Protein AF-A0A937Z731-F1 (afdb_monomer_lite)

Structure (mmCIF, N/CA/C/O backbone):
data_AF-A0A937Z731-F1
#
_entry.id   AF-A0A937Z731-F1
#
loop_
_atom_site.group_PDB
_atom_site.id
_atom_site.type_symbol
_atom_site.label_atom_id
_atom_site.label_alt_id
_atom_site.label_comp_id
_atom_site.label_asym_id
_atom_site.label_entity_id
_atom_site.label_seq_id
_atom_site.pdbx_PDB_ins_code
_atom_site.Cartn_x
_atom_site.Cartn_y
_atom_site.Cartn_z
_atom_site.occupancy
_atom_site.B_iso_or_equiv
_atom_site.auth_seq_id
_atom_site.auth_comp_id
_atom_site.auth_asym_id
_atom_site.auth_atom_id
_atom_site.pdbx_PDB_model_num
ATOM 1 N N . GLN A 1 1 ? 0.312 9.217 5.193 1.00 74.25 1 GLN A N 1
ATOM 2 C CA . GLN A 1 1 ? 0.716 10.631 5.055 1.00 74.25 1 GLN A CA 1
ATOM 3 C C . GLN A 1 1 ? -0.362 11.491 5.687 1.00 74.25 1 GLN A C 1
ATOM 5 O O . GLN A 1 1 ? -1.525 11.290 5.359 1.00 74.25 1 GLN A O 1
ATOM 10 N N . GLY A 1 2 ? 0.015 12.416 6.574 1.00 76.31 2 GLY A N 1
ATOM 11 C CA . GLY A 1 2 ? -0.938 13.302 7.251 1.00 76.31 2 GLY A CA 1
ATOM 12 C C . GLY A 1 2 ? -1.656 14.295 6.322 1.00 76.31 2 GLY A C 1
ATOM 13 O O . GLY A 1 2 ? -1.309 14.396 5.130 1.00 76.31 2 GLY A O 1
ATOM 14 N N . PRO A 1 3 ? -2.640 15.037 6.864 1.00 80.00 3 PRO A N 1
ATOM 15 C CA . PRO A 1 3 ? -3.347 16.059 6.110 1.00 80.00 3 PRO A CA 1
ATOM 16 C C . PRO A 1 3 ? -2.374 17.136 5.624 1.00 80.00 3 PRO A C 1
ATOM 18 O O . PRO A 1 3 ? -1.427 17.509 6.320 1.00 80.00 3 PRO A O 1
ATOM 21 N N . LEU A 1 4 ? -2.592 17.612 4.400 1.00 81.44 4 LEU A N 1
ATOM 22 C CA . LEU A 1 4 ? -1.860 18.747 3.848 1.00 81.44 4 LEU A CA 1
ATOM 23 C C . LEU A 1 4 ? -2.687 20.008 4.063 1.00 81.44 4 LEU A C 1
ATOM 25 O O . LEU A 1 4 ? -3.881 20.005 3.772 1.00 81.44 4 LEU A O 1
ATOM 29 N N . HIS A 1 5 ? -2.043 21.072 4.530 1.00 84.38 5 HIS A N 1
ATOM 30 C CA . HIS A 1 5 ? -2.652 22.389 4.673 1.00 84.38 5 HIS A CA 1
ATOM 31 C C . HIS A 1 5 ? -2.037 23.362 3.659 1.00 84.38 5 HIS A C 1
ATOM 33 O O . HIS A 1 5 ? -0.856 23.235 3.328 1.00 84.38 5 HIS A O 1
ATOM 39 N N . ASN A 1 6 ? -2.823 24.311 3.147 1.00 88.62 6 ASN A N 1
ATOM 40 C CA . ASN A 1 6 ? -2.285 25.459 2.413 1.00 88.62 6 ASN A CA 1
ATOM 41 C C . ASN A 1 6 ? -1.647 26.483 3.377 1.00 88.62 6 ASN A C 1
ATOM 43 O O . ASN A 1 6 ? -1.658 26.299 4.595 1.00 88.62 6 ASN A O 1
ATOM 47 N N . GLU A 1 7 ? -1.111 27.578 2.831 1.00 90.75 7 GLU A N 1
ATOM 48 C CA . GLU A 1 7 ? -0.489 28.666 3.608 1.00 90.75 7 GLU A CA 1
ATOM 49 C C . GLU A 1 7 ? -1.454 29.332 4.609 1.00 90.75 7 GLU A C 1
ATOM 51 O O . GLU A 1 7 ? -1.021 29.879 5.619 1.00 90.75 7 GLU A O 1
ATOM 56 N N . GLU A 1 8 ? -2.764 29.232 4.372 1.00 92.00 8 GLU A N 1
ATOM 57 C CA . GLU A 1 8 ? -3.834 29.768 5.225 1.00 92.00 8 GLU A CA 1
ATOM 58 C C . GLU A 1 8 ? -4.299 28.764 6.300 1.00 92.00 8 GLU A C 1
ATOM 60 O O . GLU A 1 8 ? -5.200 29.057 7.085 1.00 92.00 8 GLU A O 1
ATOM 65 N N . GLY A 1 9 ? -3.712 27.563 6.343 1.00 85.88 9 GLY A N 1
ATOM 66 C CA . GLY A 1 9 ? -4.068 26.507 7.293 1.00 85.88 9 GLY A CA 1
ATOM 67 C C . GLY A 1 9 ? -5.294 25.672 6.903 1.00 85.88 9 GLY A C 1
ATOM 68 O O . GLY A 1 9 ? -5.714 24.808 7.675 1.00 85.88 9 GLY A O 1
ATOM 69 N N . VAL A 1 10 ? -5.864 25.861 5.713 1.00 88.88 10 VAL A N 1
ATOM 70 C CA . VAL A 1 10 ? -6.994 25.071 5.198 1.00 88.88 10 VAL A CA 1
ATOM 71 C C . VAL A 1 10 ? -6.506 23.711 4.708 1.00 88.88 10 VAL A C 1
ATOM 73 O O . VAL A 1 10 ? -5.533 23.636 3.958 1.00 88.88 10 VAL A O 1
ATOM 76 N N . VAL A 1 11 ? -7.196 22.631 5.098 1.00 82.81 11 VAL A N 1
ATOM 77 C CA . VAL A 1 11 ? -6.891 21.270 4.625 1.00 82.81 11 VAL A CA 1
ATOM 78 C C . VAL A 1 11 ? -7.144 21.179 3.119 1.00 82.81 11 VAL A C 1
ATOM 80 O O . VAL A 1 11 ? -8.276 21.313 2.661 1.00 82.81 11 VAL A O 1
ATOM 83 N N . THR A 1 12 ? -6.092 20.912 2.350 1.00 82.12 12 THR A N 1
ATOM 84 C CA . THR A 1 12 ? -6.135 20.705 0.894 1.00 82.12 12 THR A CA 1
ATOM 85 C C . THR A 1 12 ? -6.077 19.234 0.501 1.00 82.12 12 THR A C 1
ATOM 87 O O . THR A 1 12 ? -6.433 18.878 -0.621 1.00 82.12 12 THR A O 1
ATOM 90 N N . ARG A 1 13 ? -5.660 18.359 1.422 1.00 81.88 13 ARG A N 1
ATOM 91 C CA . ARG A 1 13 ? -5.713 16.903 1.265 1.00 81.88 13 ARG A CA 1
ATOM 92 C C . ARG A 1 13 ? -5.910 16.250 2.625 1.00 81.88 13 ARG A C 1
ATOM 94 O O . ARG A 1 13 ? -5.171 16.569 3.553 1.00 81.88 13 ARG A O 1
ATOM 101 N N . GLN A 1 14 ? -6.854 15.318 2.714 1.00 80.62 14 GLN A N 1
ATOM 102 C CA . GLN A 1 14 ? -7.064 14.507 3.914 1.00 80.62 14 GLN A CA 1
ATOM 103 C C . GLN A 1 14 ? -5.912 13.516 4.150 1.00 80.62 14 GLN A C 1
ATOM 105 O O . GLN A 1 14 ? -5.033 13.329 3.299 1.00 80.62 14 GLN A O 1
ATOM 110 N N . GLU A 1 15 ? -5.897 12.910 5.336 1.00 84.12 15 GLU A N 1
ATOM 111 C CA . GLU A 1 15 ? -4.979 11.819 5.659 1.00 84.12 15 GLU A CA 1
ATOM 112 C C . GLU A 1 15 ? -5.240 10.609 4.752 1.00 84.12 15 GLU A C 1
ATOM 114 O O . GLU A 1 15 ? -6.379 10.286 4.414 1.00 84.12 15 GLU A O 1
ATOM 119 N N . ALA A 1 16 ? -4.160 9.969 4.307 1.00 87.56 16 ALA A N 1
ATOM 120 C CA . ALA A 1 16 ? -4.242 8.833 3.402 1.00 87.56 16 ALA A CA 1
ATOM 121 C C . ALA A 1 16 ? -3.128 7.821 3.665 1.00 87.56 16 ALA A C 1
ATOM 123 O O . ALA A 1 16 ? -1.989 8.189 3.993 1.00 87.56 16 ALA A O 1
ATOM 124 N N . VAL A 1 17 ? -3.429 6.545 3.423 1.00 89.81 17 VAL A N 1
ATOM 125 C CA . VAL A 1 17 ? -2.399 5.514 3.270 1.00 89.81 17 VAL A CA 1
ATOM 126 C C . VAL A 1 17 ? -2.034 5.413 1.800 1.00 89.81 17 VAL A C 1
ATOM 128 O O . VAL A 1 17 ? -2.909 5.315 0.942 1.00 89.81 17 VAL A O 1
ATOM 131 N N . GLN A 1 18 ? -0.738 5.472 1.508 1.00 90.38 18 GLN A N 1
ATOM 132 C CA . GLN A 1 18 ? -0.232 5.597 0.149 1.00 90.38 18 GLN A CA 1
ATOM 133 C C . GLN A 1 18 ? 0.728 4.463 -0.178 1.00 90.38 18 GLN A C 1
ATOM 135 O O . GLN A 1 18 ? 1.591 4.117 0.628 1.00 90.38 18 GLN A O 1
ATOM 140 N N . PHE A 1 19 ? 0.614 3.954 -1.398 1.00 92.25 19 PHE A N 1
ATOM 141 C CA . PHE A 1 19 ? 1.615 3.116 -2.029 1.00 92.25 19 PHE A CA 1
ATOM 142 C C . PHE A 1 19 ? 2.283 3.928 -3.138 1.00 92.25 19 PHE A C 1
ATOM 144 O O . PHE A 1 19 ? 1.655 4.235 -4.152 1.00 92.25 19 PHE A O 1
ATOM 151 N N . LEU A 1 20 ? 3.531 4.335 -2.907 1.00 88.19 20 LEU A N 1
ATOM 152 C CA . LEU A 1 20 ? 4.242 5.307 -3.736 1.00 88.19 20 LEU A CA 1
ATOM 153 C C . LEU A 1 20 ? 5.451 4.680 -4.425 1.00 88.19 20 LEU A C 1
ATOM 155 O O . LEU A 1 20 ? 6.191 3.902 -3.828 1.00 88.19 20 LEU A O 1
ATOM 159 N 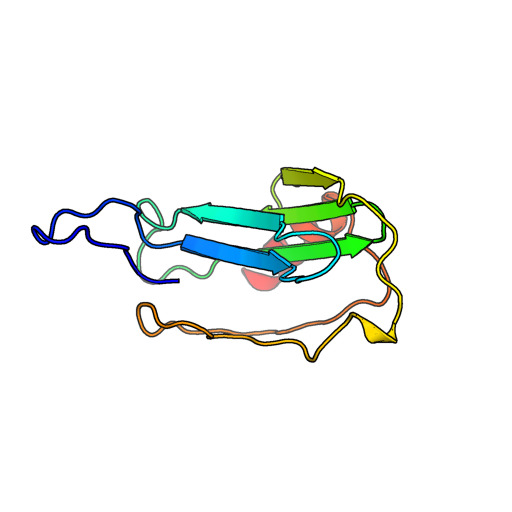N . MET A 1 21 ? 5.692 5.122 -5.654 1.00 83.81 21 MET A N 1
ATOM 160 C CA . MET A 1 21 ? 6.972 5.016 -6.336 1.00 83.81 21 MET A CA 1
ATOM 161 C C . MET A 1 21 ? 7.473 6.435 -6.598 1.00 83.81 21 MET A C 1
ATOM 163 O O . MET A 1 21 ? 6.826 7.205 -7.309 1.00 83.81 21 MET A O 1
ATOM 167 N N . LEU A 1 22 ? 8.624 6.776 -6.026 1.00 81.50 22 LEU A N 1
ATOM 168 C CA . LEU A 1 22 ? 9.280 8.062 -6.239 1.00 81.50 22 LEU A CA 1
ATOM 169 C C . LEU A 1 22 ? 10.483 7.851 -7.158 1.00 81.50 22 LEU A C 1
ATOM 171 O O . LEU A 1 22 ? 11.310 6.984 -6.886 1.00 81.50 22 LEU A O 1
ATOM 175 N N . SER A 1 23 ? 10.563 8.605 -8.252 1.00 76.69 23 SER A N 1
ATOM 176 C CA . SER A 1 23 ? 11.657 8.486 -9.218 1.00 76.69 23 SER A CA 1
ATOM 177 C C . SER A 1 23 ? 11.905 9.809 -9.922 1.00 76.69 23 SER A C 1
ATOM 179 O O . SER A 1 23 ? 10.998 10.383 -10.525 1.00 76.69 23 SER A O 1
ATOM 181 N N . GLU A 1 24 ? 13.158 10.254 -9.905 1.00 76.81 24 GLU A N 1
ATOM 182 C CA . GLU A 1 24 ? 13.608 11.422 -10.671 1.00 76.81 24 GLU A CA 1
ATOM 183 C C . GLU A 1 24 ? 13.650 11.142 -12.182 1.00 76.81 24 GLU A C 1
ATOM 185 O O . GLU A 1 24 ? 13.614 12.070 -12.984 1.00 76.81 24 GLU A O 1
ATOM 190 N N . VAL A 1 25 ? 13.697 9.863 -12.577 1.00 74.88 25 VAL A N 1
ATOM 191 C CA . VAL A 1 25 ? 13.833 9.439 -13.980 1.00 74.88 25 VAL A CA 1
ATOM 192 C C . VAL A 1 25 ? 12.472 9.154 -14.608 1.00 74.88 25 VAL A C 1
ATOM 194 O O . VAL A 1 25 ? 12.162 9.653 -15.686 1.00 74.88 25 VAL A O 1
ATOM 197 N N . THR A 1 26 ? 11.651 8.345 -13.935 1.00 72.00 26 THR A N 1
ATOM 198 C CA . THR A 1 26 ? 10.372 7.852 -14.476 1.00 72.00 26 THR A CA 1
ATOM 199 C C . THR A 1 26 ? 9.165 8.662 -13.995 1.00 72.00 26 THR A C 1
ATOM 201 O O . THR A 1 26 ? 8.042 8.444 -14.458 1.00 72.00 26 THR A O 1
ATOM 204 N N . GLY A 1 27 ? 9.393 9.625 -13.098 1.00 78.69 27 GLY A N 1
ATOM 205 C CA . GLY A 1 27 ? 8.358 10.413 -12.445 1.00 78.69 27 GLY A CA 1
ATOM 206 C C . GLY A 1 27 ? 7.673 9.665 -11.301 1.00 78.69 27 GLY A C 1
ATOM 207 O O . GLY A 1 27 ? 7.684 8.434 -11.209 1.00 78.69 27 GLY A O 1
ATOM 208 N N . ASN A 1 28 ? 7.046 10.430 -10.413 1.00 85.19 28 ASN A N 1
ATOM 209 C CA . ASN A 1 28 ? 6.361 9.874 -9.252 1.00 85.19 28 ASN A CA 1
ATOM 210 C C . ASN A 1 28 ? 5.023 9.248 -9.662 1.00 85.19 28 ASN A C 1
ATOM 212 O O . ASN A 1 28 ? 4.250 9.845 -10.410 1.00 85.19 28 ASN A O 1
ATOM 216 N N . ASN A 1 29 ? 4.737 8.062 -9.133 1.00 87.06 29 ASN A N 1
ATOM 217 C CA . ASN A 1 29 ? 3.451 7.387 -9.272 1.00 87.06 29 ASN A CA 1
ATOM 218 C C . ASN A 1 29 ? 2.960 6.952 -7.893 1.00 87.06 29 ASN A C 1
ATOM 220 O O . ASN A 1 29 ? 3.756 6.716 -6.982 1.00 87.06 29 ASN A O 1
ATOM 224 N N . GLY A 1 30 ? 1.648 6.837 -7.727 1.00 90.38 30 GLY A N 1
ATOM 225 C CA . GLY A 1 30 ? 1.109 6.407 -6.452 1.00 90.38 30 GLY A CA 1
ATOM 226 C C . GLY A 1 30 ? -0.365 6.065 -6.489 1.00 90.38 30 GLY A C 1
ATOM 227 O O . GLY A 1 30 ? -1.130 6.609 -7.281 1.00 90.38 30 GLY A O 1
ATOM 228 N N . LEU A 1 31 ? -0.737 5.164 -5.591 1.00 93.94 31 LEU A N 1
ATOM 229 C CA . LEU A 1 31 ? -2.113 4.825 -5.257 1.00 93.94 31 LEU A CA 1
ATOM 230 C C . LEU A 1 31 ? -2.349 5.186 -3.794 1.00 93.94 31 LEU A C 1
ATOM 232 O O . LEU A 1 31 ? -1.422 5.135 -2.981 1.00 93.94 31 LEU A O 1
ATOM 236 N N . ALA A 1 32 ? -3.575 5.563 -3.452 1.00 92.81 32 ALA A N 1
ATOM 237 C CA . ALA A 1 32 ? -3.896 5.983 -2.100 1.00 92.81 32 ALA A CA 1
ATOM 238 C C . ALA A 1 32 ? -5.331 5.627 -1.724 1.00 92.81 32 ALA A C 1
ATOM 240 O O . ALA A 1 32 ? -6.233 5.701 -2.554 1.00 92.81 32 ALA A O 1
ATOM 241 N N . PHE A 1 33 ? -5.529 5.320 -0.446 1.00 93.00 33 PHE A N 1
ATOM 242 C CA . PHE A 1 33 ? -6.845 5.300 0.179 1.00 93.00 33 PHE A CA 1
ATOM 243 C C . PHE A 1 33 ? -6.923 6.440 1.187 1.00 93.00 33 PHE A C 1
ATOM 245 O O . PHE A 1 33 ? -6.080 6.526 2.085 1.00 93.00 33 PHE A O 1
ATOM 252 N N . GLY A 1 34 ? -7.929 7.301 1.023 1.00 90.38 34 GLY A N 1
ATOM 253 C CA . GLY A 1 34 ? -8.323 8.256 2.053 1.00 90.38 34 GLY A CA 1
ATOM 254 C C . GLY A 1 34 ? -8.779 7.515 3.308 1.00 90.38 34 GLY A C 1
ATOM 255 O O . GLY A 1 34 ? -9.360 6.425 3.223 1.00 90.38 34 GLY A O 1
ATOM 256 N N . THR A 1 35 ? -8.450 8.068 4.471 1.00 89.31 35 THR A N 1
ATOM 257 C CA . THR A 1 35 ? -8.770 7.469 5.772 1.00 89.31 35 THR A CA 1
ATOM 258 C C . THR A 1 35 ? -9.881 8.205 6.514 1.00 89.31 35 THR A C 1
ATOM 260 O O . THR A 1 35 ? -10.192 7.832 7.640 1.00 89.31 35 THR A O 1
ATOM 263 N N . GLU A 1 36 ? -10.483 9.234 5.912 1.00 84.31 36 GLU A N 1
ATOM 264 C CA . GLU A 1 36 ? -11.498 10.091 6.534 1.00 84.31 36 GLU A CA 1
ATOM 265 C C . GLU A 1 36 ? -12.698 9.308 7.088 1.00 84.31 36 GLU A C 1
ATOM 267 O O . GLU A 1 36 ? -13.144 9.574 8.201 1.00 84.31 36 GLU A O 1
ATOM 272 N N . ASP A 1 37 ? -13.149 8.286 6.359 1.00 87.62 37 ASP A N 1
ATOM 273 C CA . ASP A 1 37 ? -14.319 7.479 6.719 1.00 87.62 37 ASP A CA 1
ATOM 274 C C . ASP A 1 37 ? -13.945 6.175 7.442 1.00 87.62 37 ASP A C 1
ATOM 276 O O . ASP A 1 37 ? -14.767 5.266 7.599 1.00 87.62 37 ASP A O 1
ATOM 280 N N . TRP A 1 38 ? -12.683 6.017 7.848 1.00 89.50 38 TRP A N 1
ATOM 281 C CA . TRP A 1 38 ? -12.244 4.787 8.493 1.00 89.50 38 TRP A CA 1
ATOM 282 C C . TRP A 1 38 ? -12.717 4.749 9.951 1.00 89.50 38 TRP A C 1
ATOM 284 O O . TRP A 1 38 ? -12.444 5.672 10.719 1.00 89.50 38 TRP A O 1
ATOM 294 N N . PRO A 1 39 ? -13.393 3.669 10.381 1.00 88.94 39 PRO A N 1
ATOM 295 C CA . PRO A 1 39 ? -13.845 3.562 11.758 1.00 88.94 39 PRO A CA 1
ATOM 296 C C . PRO A 1 39 ? -12.651 3.454 12.712 1.00 88.94 39 PRO A C 1
ATOM 298 O O . PRO A 1 39 ? -11.764 2.616 12.535 1.00 88.94 39 PRO A O 1
ATOM 301 N N . SER A 1 40 ? -12.659 4.278 13.760 1.00 87.56 40 SER A N 1
ATOM 302 C CA . SER A 1 40 ? -11.617 4.266 14.789 1.00 87.56 40 SER A CA 1
ATOM 303 C C . SER A 1 40 ? -11.541 2.916 15.515 1.00 87.56 40 SER A C 1
ATOM 305 O O . SER A 1 40 ? -12.557 2.257 15.754 1.00 87.56 40 SER A O 1
ATOM 307 N N . GLY A 1 41 ? -10.322 2.497 15.864 1.00 88.88 41 GLY A N 1
ATOM 308 C CA . GLY A 1 41 ? -10.062 1.249 16.591 1.00 88.88 41 GLY A CA 1
ATOM 309 C C . GLY A 1 41 ? -10.329 -0.030 15.790 1.00 88.88 41 GLY A C 1
ATOM 310 O O . GLY A 1 41 ? -10.432 -1.105 16.381 1.00 88.88 41 GLY A O 1
ATOM 311 N N . LYS A 1 42 ? -10.476 0.060 14.463 1.00 91.69 42 LYS A N 1
ATOM 312 C CA . LYS A 1 42 ? -10.642 -1.101 13.584 1.00 91.69 42 LYS A CA 1
ATOM 313 C C . LYS A 1 42 ? -9.390 -1.336 12.752 1.00 91.69 42 LYS A C 1
ATOM 315 O O . LYS A 1 42 ? -8.916 -0.437 12.062 1.00 91.69 42 LYS A O 1
ATOM 320 N N . TRP A 1 43 ? -8.902 -2.571 12.787 1.00 93.44 43 TRP A N 1
ATOM 321 C CA . TRP A 1 43 ? -7.853 -3.038 11.890 1.00 93.44 43 TRP A CA 1
ATOM 322 C C . TRP A 1 43 ? -8.352 -3.092 10.447 1.00 93.44 43 TRP A C 1
ATOM 324 O O . TRP A 1 43 ? -9.501 -3.465 10.190 1.00 93.44 43 TRP A O 1
ATOM 334 N N . ARG A 1 44 ? -7.474 -2.709 9.519 1.00 94.75 44 ARG A N 1
ATOM 335 C CA . ARG A 1 44 ? -7.701 -2.713 8.071 1.00 94.75 44 ARG A CA 1
ATOM 336 C C . ARG A 1 44 ? -6.593 -3.518 7.409 1.00 94.75 44 ARG A C 1
ATOM 338 O O . ARG A 1 44 ? -5.437 -3.377 7.805 1.00 94.75 44 ARG A O 1
ATOM 345 N N . LEU A 1 45 ? -6.931 -4.316 6.399 1.00 96.19 45 LEU A N 1
ATOM 346 C CA . LEU A 1 45 ? -5.924 -4.999 5.588 1.00 96.19 45 LEU A CA 1
ATOM 347 C C . LEU A 1 45 ? -5.574 -4.133 4.380 1.00 96.19 45 LEU A C 1
ATOM 349 O O . LEU A 1 45 ? -6.459 -3.679 3.657 1.00 96.19 45 LEU A O 1
ATOM 353 N N . LEU A 1 46 ? -4.282 -3.962 4.123 1.00 96.38 46 LEU A N 1
ATOM 354 C CA . LEU A 1 46 ? -3.775 -3.310 2.923 1.00 96.38 46 LEU A CA 1
ATOM 355 C C . LEU A 1 46 ? -2.911 -4.293 2.142 1.00 96.38 46 LEU A C 1
ATOM 357 O O . LEU A 1 46 ? -2.003 -4.901 2.704 1.00 96.38 46 LEU A O 1
ATOM 361 N N . VAL A 1 47 ? -3.172 -4.421 0.842 1.00 97.31 47 VAL A N 1
ATOM 362 C CA . VAL A 1 47 ? -2.377 -5.268 -0.055 1.00 97.31 47 VAL A CA 1
ATOM 363 C C . VAL A 1 47 ? -1.867 -4.424 -1.208 1.00 97.31 47 VAL A C 1
ATOM 365 O O . VAL A 1 47 ? -2.650 -3.953 -2.030 1.00 97.31 47 VAL A O 1
ATOM 368 N N . ALA A 1 48 ? -0.550 -4.241 -1.271 1.00 96.00 48 ALA A N 1
ATOM 369 C CA . ALA A 1 48 ? 0.129 -3.539 -2.351 1.00 96.00 48 ALA A CA 1
ATOM 370 C C . ALA A 1 48 ? 0.884 -4.541 -3.229 1.00 96.00 48 ALA A C 1
ATOM 372 O O . ALA A 1 48 ? 1.753 -5.266 -2.746 1.00 96.00 48 ALA A O 1
ATOM 373 N N . ASN A 1 49 ? 0.572 -4.557 -4.522 1.00 96.06 49 ASN A N 1
ATOM 374 C CA . ASN A 1 49 ? 1.301 -5.337 -5.507 1.00 96.06 49 ASN A CA 1
ATOM 375 C C . ASN A 1 49 ? 2.180 -4.427 -6.357 1.00 96.06 49 ASN A C 1
ATOM 377 O O . ASN A 1 49 ? 1.729 -3.417 -6.903 1.00 96.06 49 ASN A O 1
ATOM 381 N N . TRP A 1 50 ? 3.414 -4.872 -6.554 1.00 90.00 50 TRP A N 1
ATOM 382 C CA . TRP A 1 50 ? 4.319 -4.349 -7.562 1.00 90.00 50 TRP A CA 1
ATOM 383 C C . TRP A 1 50 ? 4.680 -5.473 -8.532 1.00 90.00 50 TRP A C 1
ATOM 385 O O . TRP A 1 50 ? 5.279 -6.474 -8.139 1.00 90.00 50 TRP A O 1
ATOM 395 N N . SER A 1 51 ? 4.330 -5.319 -9.805 1.00 89.12 51 SER A N 1
ATOM 396 C CA . SER A 1 51 ? 4.836 -6.171 -10.879 1.00 89.12 51 SER A CA 1
ATOM 397 C C . SER A 1 51 ? 4.811 -5.378 -12.162 1.00 89.12 51 SER A C 1
ATOM 399 O O . SER A 1 51 ? 3.744 -5.029 -12.656 1.00 89.12 51 SER A O 1
ATOM 401 N N . TRP A 1 52 ? 5.999 -5.058 -12.669 1.00 86.38 52 TRP A N 1
ATOM 402 C CA . TRP A 1 52 ? 6.137 -4.186 -13.824 1.00 86.38 52 TRP A CA 1
ATOM 403 C C . TRP A 1 52 ? 5.277 -4.668 -15.012 1.00 86.38 52 TRP A C 1
ATOM 405 O O . TRP A 1 52 ? 5.299 -5.862 -15.320 1.00 86.38 52 TRP A O 1
ATOM 415 N N . PRO A 1 53 ? 4.548 -3.765 -15.696 1.00 89.75 53 PRO A N 1
ATOM 416 C CA . PRO A 1 53 ? 4.525 -2.307 -15.520 1.00 89.75 53 PRO A CA 1
ATOM 417 C C . PRO A 1 53 ? 3.509 -1.801 -14.487 1.00 89.75 53 PRO A C 1
ATOM 419 O O . PRO A 1 53 ? 3.260 -0.604 -14.419 1.00 89.75 53 PRO A O 1
ATOM 422 N N . SER A 1 54 ? 2.882 -2.664 -13.699 1.00 92.06 54 SER A N 1
ATOM 423 C CA . SER A 1 54 ? 1.729 -2.315 -12.874 1.00 92.06 54 SER A CA 1
ATOM 424 C C . SER A 1 54 ? 2.056 -2.142 -11.391 1.00 92.06 54 SER A C 1
ATOM 426 O O . SER A 1 54 ? 2.768 -2.933 -10.767 1.00 92.06 54 SER A O 1
ATOM 428 N N . MET A 1 55 ? 1.442 -1.111 -10.814 1.00 93.81 55 MET A N 1
ATOM 429 C CA . MET A 1 55 ? 1.220 -0.987 -9.377 1.00 93.81 55 MET A CA 1
ATOM 430 C C . MET A 1 55 ? -0.253 -1.222 -9.111 1.00 93.81 55 MET A C 1
ATOM 432 O O . MET A 1 55 ? -1.091 -0.667 -9.827 1.00 93.81 55 MET A O 1
ATOM 436 N N . SER A 1 56 ? -0.574 -1.981 -8.069 1.00 96.94 56 SER A N 1
ATOM 437 C CA . SER A 1 56 ? -1.954 -2.101 -7.624 1.00 96.94 56 SER A CA 1
ATOM 438 C C . SER A 1 56 ? -2.088 -2.102 -6.107 1.00 96.94 56 SER A C 1
ATOM 440 O O . SER A 1 56 ? -1.176 -2.511 -5.390 1.00 96.94 56 SER A O 1
ATOM 442 N N . PHE A 1 57 ? -3.219 -1.606 -5.612 1.00 97.75 57 PHE A N 1
ATOM 443 C CA . PHE A 1 57 ? -3.470 -1.432 -4.186 1.00 97.75 57 PHE A CA 1
ATOM 444 C C . PHE A 1 57 ? -4.910 -1.816 -3.836 1.00 97.75 57 PHE A C 1
ATOM 446 O O . PHE A 1 57 ? -5.853 -1.384 -4.501 1.00 97.75 57 PHE A O 1
ATOM 453 N N . SER A 1 58 ? -5.071 -2.656 -2.817 1.00 97.94 58 SER A N 1
ATOM 454 C CA . SER A 1 58 ? -6.358 -3.142 -2.318 1.00 97.94 58 SER A CA 1
ATOM 455 C C . SER A 1 58 ? -6.502 -2.837 -0.828 1.00 97.94 58 SER A C 1
ATOM 457 O O . SER A 1 58 ? -5.525 -2.860 -0.074 1.00 97.94 58 SER A O 1
ATOM 459 N N . LEU A 1 59 ? -7.742 -2.561 -0.429 1.00 97.38 59 LEU A N 1
ATOM 460 C CA . LEU A 1 59 ? -8.179 -2.335 0.942 1.00 97.38 59 LEU A CA 1
ATOM 461 C C . LEU A 1 59 ? -9.181 -3.428 1.314 1.00 97.38 59 LEU A C 1
ATOM 463 O O . LEU A 1 59 ? -10.143 -3.658 0.581 1.00 97.38 59 LEU A O 1
ATOM 467 N N . ASP A 1 60 ? -8.966 -4.080 2.456 1.00 96.75 60 ASP A N 1
ATOM 468 C CA . ASP A 1 60 ? -9.874 -5.070 3.044 1.00 96.75 60 ASP A CA 1
ATOM 469 C C . ASP A 1 60 ? -10.256 -6.221 2.093 1.00 96.75 60 ASP A C 1
ATOM 471 O O . ASP A 1 60 ? -11.388 -6.709 2.097 1.00 96.75 60 ASP A O 1
ATOM 475 N N . GLY A 1 61 ? -9.320 -6.641 1.235 1.00 96.38 61 GLY A N 1
ATOM 476 C CA . GLY A 1 61 ? -9.552 -7.705 0.253 1.00 96.38 61 GLY A CA 1
ATOM 477 C C . GLY A 1 61 ? -10.536 -7.335 -0.865 1.00 96.38 61 GLY A C 1
ATOM 478 O O . GLY A 1 61 ? -11.082 -8.223 -1.523 1.00 96.38 61 GLY A O 1
ATOM 479 N N . GLY A 1 62 ? -10.798 -6.039 -1.060 1.00 97.31 62 GLY A N 1
ATOM 480 C CA . GLY A 1 62 ? -11.562 -5.517 -2.188 1.00 97.31 62 GLY A CA 1
ATOM 481 C C . GLY A 1 62 ? -10.783 -5.544 -3.506 1.00 97.31 62 GLY A C 1
ATOM 482 O O . GLY A 1 6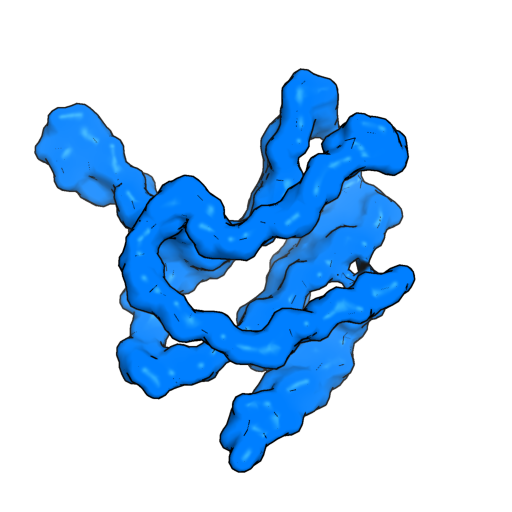2 ? -9.616 -5.945 -3.561 1.00 97.31 62 GLY A O 1
ATOM 483 N N . GLU A 1 63 ? -11.430 -5.085 -4.577 1.00 97.75 63 GLU A N 1
ATOM 484 C CA . GLU A 1 63 ? -10.805 -4.982 -5.898 1.00 97.75 63 GLU A CA 1
ATOM 485 C C . GLU A 1 63 ? -9.554 -4.095 -5.879 1.00 97.75 63 GLU A C 1
ATOM 487 O O . GLU A 1 63 ? -9.462 -3.104 -5.147 1.00 97.75 63 GLU A O 1
ATOM 492 N N . PHE A 1 64 ? -8.585 -4.447 -6.719 1.00 97.75 64 PHE A N 1
ATOM 493 C CA . PHE A 1 64 ? -7.341 -3.703 -6.841 1.00 97.75 64 PHE A CA 1
ATOM 494 C C . PHE A 1 64 ? -7.526 -2.442 -7.689 1.00 97.75 64 PHE A C 1
ATOM 496 O O . PHE A 1 64 ? -7.782 -2.516 -8.893 1.00 97.75 64 PHE A O 1
ATOM 503 N N . GLN A 1 65 ? -7.274 -1.277 -7.095 1.00 97.12 65 GLN A N 1
ATOM 504 C CA . GLN A 1 65 ? -7.004 -0.071 -7.875 1.00 97.12 65 GLN A CA 1
ATOM 505 C C . GLN A 1 65 ? -5.630 -0.216 -8.515 1.00 97.12 65 GLN A C 1
ATOM 507 O O . GLN A 1 65 ? -4.690 -0.619 -7.834 1.00 97.12 65 GLN A O 1
ATOM 512 N N . SER A 1 66 ? -5.507 0.082 -9.807 1.00 95.81 66 SER A N 1
ATOM 513 C CA . SER A 1 66 ? -4.274 -0.175 -10.553 1.00 95.81 66 SER A CA 1
ATOM 514 C C . SER A 1 66 ? -3.884 1.004 -11.429 1.00 95.81 66 SER A C 1
ATOM 516 O O . SER A 1 66 ? -4.738 1.680 -12.000 1.00 95.81 66 SER A O 1
ATOM 518 N N . LEU A 1 67 ? -2.580 1.208 -11.582 1.00 93.44 67 LEU A N 1
ATOM 519 C CA . LEU A 1 67 ? -2.004 2.109 -12.574 1.00 93.44 67 LEU A CA 1
ATOM 520 C C . LEU A 1 67 ? -0.837 1.427 -13.288 1.00 93.44 67 LEU A C 1
ATOM 522 O O . LEU A 1 67 ? -0.228 0.491 -12.764 1.00 93.44 67 LEU A O 1
ATOM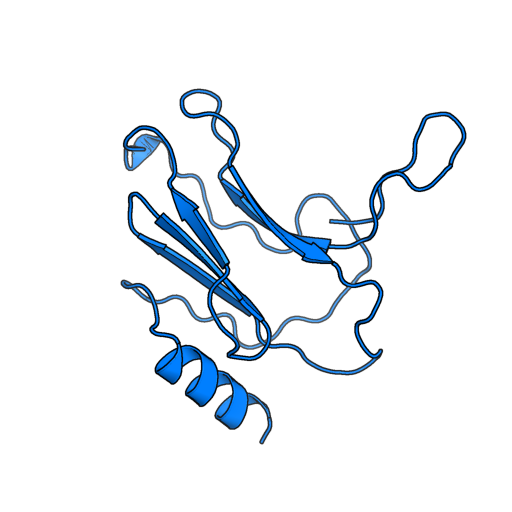 526 N N . SER A 1 68 ? -0.527 1.905 -14.492 1.00 90.56 68 SER A N 1
ATOM 527 C CA . SER A 1 68 ? 0.686 1.511 -15.209 1.00 90.56 68 SER A CA 1
ATOM 528 C C . SER A 1 68 ? 1.770 2.561 -15.013 1.00 90.56 68 SER A C 1
ATOM 530 O O . SER A 1 68 ? 1.566 3.743 -15.287 1.00 90.56 68 SER A O 1
ATOM 532 N N . VAL A 1 69 ? 2.931 2.109 -14.569 1.00 84.69 69 VAL A N 1
ATOM 533 C CA . VAL A 1 69 ? 4.147 2.896 -14.441 1.00 84.69 69 VAL A CA 1
ATOM 534 C C . VAL A 1 69 ? 4.808 3.003 -15.808 1.00 84.69 69 VAL A C 1
ATOM 536 O O . VAL A 1 69 ? 5.009 2.013 -16.515 1.00 84.69 69 VAL A O 1
ATOM 539 N N . LYS A 1 70 ? 5.144 4.234 -16.193 1.00 76.62 70 LYS A N 1
ATOM 540 C CA . LYS A 1 70 ? 5.871 4.503 -17.434 1.00 76.62 70 LYS A CA 1
ATOM 541 C C . LYS A 1 70 ? 7.346 4.155 -17.255 1.00 76.62 70 LYS A C 1
ATOM 543 O O . LYS A 1 70 ? 7.924 4.466 -16.220 1.00 76.62 70 LYS A O 1
ATOM 548 N N . GLN A 1 71 ? 7.942 3.613 -18.320 1.00 73.94 71 GLN A N 1
ATOM 549 C CA . GLN A 1 71 ? 9.349 3.195 -18.395 1.00 73.94 71 GLN A CA 1
ATOM 550 C C . GLN A 1 71 ? 9.689 2.040 -17.432 1.00 73.94 71 GLN A C 1
ATOM 552 O O . GLN A 1 71 ? 9.004 1.806 -16.441 1.00 73.94 71 GLN A O 1
ATOM 557 N N . SER A 1 72 ? 10.702 1.241 -17.772 1.00 74.88 72 SER A N 1
ATOM 558 C CA . SER A 1 72 ? 11.109 0.091 -16.955 1.00 74.88 72 SER A CA 1
ATOM 559 C C . SER A 1 72 ? 12.143 0.530 -15.925 1.00 74.88 72 SER A C 1
ATOM 561 O O . SER A 1 72 ? 13.294 0.732 -16.314 1.00 74.88 72 SER A O 1
ATOM 563 N N . PRO A 1 73 ? 11.783 0.690 -14.637 1.00 73.62 73 PRO A N 1
ATOM 564 C CA . PRO A 1 73 ? 12.786 0.879 -13.603 1.00 73.62 73 PRO A CA 1
ATOM 565 C C . PRO A 1 73 ? 13.699 -0.351 -13.570 1.00 73.62 73 PRO A C 1
ATOM 567 O O . PRO A 1 73 ? 13.241 -1.493 -13.635 1.00 73.62 73 PRO A O 1
ATOM 570 N N . THR A 1 74 ? 15.001 -0.107 -13.510 1.00 74.81 74 THR A N 1
ATOM 571 C CA . THR A 1 74 ? 16.013 -1.142 -13.277 1.00 74.81 74 THR A CA 1
ATOM 572 C C . THR A 1 74 ? 16.171 -1.373 -11.778 1.00 74.81 74 THR A C 1
ATOM 574 O O . THR A 1 74 ? 15.778 -0.522 -10.984 1.00 74.81 74 THR A O 1
ATOM 577 N N . GLU A 1 75 ? 16.780 -2.489 -11.370 1.00 73.81 75 GLU A N 1
ATOM 578 C CA . GLU A 1 75 ? 17.062 -2.772 -9.951 1.00 73.81 75 GLU A CA 1
ATOM 579 C C . GLU A 1 75 ? 17.789 -1.615 -9.250 1.00 73.81 75 G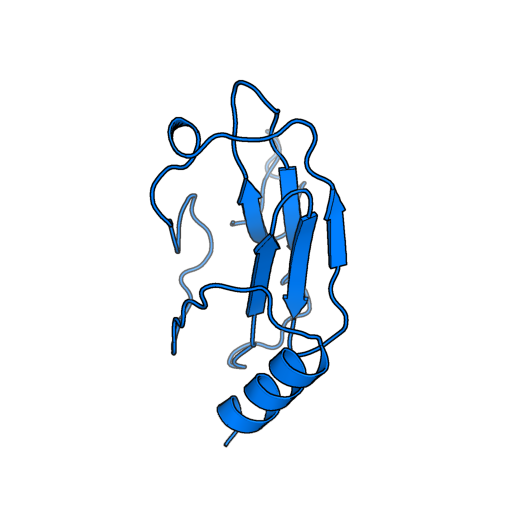LU A C 1
ATOM 581 O O . GLU A 1 75 ? 17.457 -1.275 -8.119 1.00 73.81 75 GLU A O 1
ATOM 586 N N . ALA A 1 76 ? 18.698 -0.932 -9.954 1.00 73.56 76 ALA A N 1
ATOM 587 C CA . ALA A 1 76 ? 19.424 0.229 -9.439 1.00 73.56 76 ALA A CA 1
ATOM 588 C C . ALA A 1 76 ? 18.530 1.450 -9.139 1.00 73.56 76 ALA A C 1
ATOM 590 O O . ALA A 1 76 ? 18.960 2.366 -8.443 1.00 73.56 76 ALA A O 1
ATOM 591 N N . ASN A 1 77 ? 17.303 1.491 -9.667 1.00 72.94 77 ASN A N 1
ATOM 592 C CA . ASN A 1 77 ? 16.334 2.551 -9.387 1.00 72.94 77 ASN A CA 1
ATOM 593 C C . ASN A 1 77 ? 15.489 2.272 -8.138 1.00 72.94 77 ASN A C 1
ATOM 595 O O . ASN A 1 77 ? 14.770 3.165 -7.692 1.00 72.94 77 ASN A O 1
ATOM 599 N N . PHE A 1 78 ? 15.542 1.058 -7.586 1.00 69.81 78 PHE A N 1
ATOM 600 C CA . PHE A 1 78 ? 14.784 0.709 -6.393 1.00 69.81 78 PHE A CA 1
ATOM 601 C C . PHE A 1 78 ? 15.608 0.976 -5.131 1.00 69.81 78 PHE A C 1
ATOM 603 O O . PHE A 1 78 ? 16.744 0.528 -4.993 1.00 69.81 78 PHE A O 1
ATOM 610 N N . GLY A 1 79 ? 15.009 1.717 -4.199 1.00 75.19 79 GLY A N 1
ATOM 611 C CA . GLY A 1 79 ? 15.525 1.883 -2.842 1.00 75.19 79 GLY A CA 1
ATOM 612 C C . GLY A 1 79 ? 15.025 0.795 -1.887 1.00 75.19 79 GLY A C 1
ATOM 613 O O . GLY A 1 79 ? 14.427 -0.201 -2.292 1.00 75.19 79 GLY A O 1
ATOM 614 N N . GLY A 1 80 ? 15.240 1.011 -0.588 1.00 78.19 80 GLY A N 1
ATOM 615 C CA . GLY A 1 80 ? 14.657 0.166 0.456 1.00 78.19 80 GLY A CA 1
ATOM 616 C C . GLY A 1 80 ? 13.147 0.379 0.620 1.00 78.19 80 GLY A C 1
ATOM 617 O O . GLY A 1 80 ? 12.623 1.457 0.335 1.00 78.19 80 GLY A O 1
ATOM 618 N N . LEU A 1 81 ? 12.450 -0.642 1.129 1.00 79.56 81 LEU A N 1
ATOM 619 C CA . LEU A 1 81 ? 11.061 -0.511 1.576 1.00 79.56 81 LEU A CA 1
ATOM 620 C C . LEU A 1 81 ? 11.009 0.399 2.810 1.00 79.56 81 LEU A C 1
ATOM 622 O O . LEU A 1 81 ? 11.641 0.108 3.825 1.00 79.56 81 LEU A O 1
ATOM 626 N N . ALA A 1 82 ? 10.230 1.475 2.731 1.00 83.56 82 ALA A N 1
ATOM 627 C CA . ALA A 1 82 ? 9.984 2.378 3.849 1.00 83.56 82 ALA A CA 1
ATOM 628 C C . ALA A 1 82 ? 8.527 2.276 4.310 1.00 83.56 82 ALA A C 1
ATOM 630 O O . ALA A 1 82 ? 7.605 2.301 3.496 1.00 83.56 82 ALA A O 1
ATOM 631 N N . ILE A 1 83 ? 8.325 2.204 5.626 1.00 82.62 83 ILE A N 1
ATOM 632 C CA . ILE A 1 83 ? 7.010 2.122 6.268 1.00 82.62 83 ILE A CA 1
ATOM 633 C C . ILE A 1 83 ? 6.945 3.188 7.363 1.00 82.62 83 ILE A C 1
ATOM 635 O O . ILE A 1 83 ? 7.912 3.374 8.096 1.00 82.62 83 ILE A O 1
ATOM 639 N N . GLY A 1 84 ? 5.823 3.911 7.458 1.00 80.75 84 GLY A N 1
ATOM 640 C CA . GLY A 1 84 ? 5.664 4.991 8.441 1.00 80.75 84 GLY A CA 1
ATOM 641 C C . GLY A 1 84 ? 6.501 6.241 8.132 1.00 80.75 84 GLY A C 1
ATOM 642 O O . GLY A 1 84 ? 7.004 6.893 9.042 1.00 80.75 84 GLY A O 1
ATOM 643 N N . SER A 1 85 ? 6.675 6.568 6.849 1.00 72.75 85 SER A N 1
ATOM 644 C CA . SER A 1 85 ? 7.459 7.724 6.394 1.00 72.75 85 SER A CA 1
ATOM 645 C C . SER A 1 85 ? 6.590 8.968 6.148 1.00 72.75 85 SER A C 1
ATOM 647 O O . SER A 1 85 ? 5.388 8.865 5.908 1.00 72.75 85 SER A O 1
ATOM 649 N N . ALA A 1 86 ? 7.217 10.149 6.168 1.00 69.12 86 ALA A N 1
ATOM 650 C CA . ALA A 1 86 ? 6.616 11.444 5.820 1.00 69.12 86 ALA A CA 1
ATOM 651 C C . ALA A 1 86 ? 5.441 11.910 6.714 1.00 69.12 86 ALA A C 1
ATOM 653 O O . ALA A 1 86 ? 4.571 12.665 6.270 1.00 69.12 86 ALA A O 1
ATOM 654 N N . GLY A 1 87 ? 5.440 11.499 7.987 1.00 71.44 87 GLY A N 1
ATOM 655 C CA . GLY A 1 87 ? 4.488 11.959 9.003 1.00 71.44 87 GLY A CA 1
ATOM 656 C C . GLY A 1 87 ? 3.078 11.367 8.873 1.00 71.44 87 GLY A C 1
ATOM 657 O O . GLY A 1 87 ? 2.834 10.424 8.120 1.00 71.44 87 GLY A O 1
ATOM 658 N N . GLY A 1 88 ? 2.133 11.939 9.617 1.00 74.94 88 GLY A N 1
ATOM 659 C CA . GLY A 1 88 ? 0.781 11.399 9.811 1.00 74.94 88 GLY A CA 1
ATOM 660 C C . GLY A 1 88 ? 0.503 11.101 11.279 1.00 74.94 88 GLY A C 1
ATOM 661 O O . GLY A 1 88 ? 1.391 11.245 12.128 1.00 74.94 88 GLY A O 1
ATOM 662 N N . GLN A 1 89 ? -0.733 10.720 11.589 1.00 77.56 89 GLN A N 1
ATOM 663 C CA . GLN A 1 89 ? -1.061 10.284 12.938 1.00 77.56 89 GLN A CA 1
ATOM 664 C C . GLN A 1 89 ? -0.326 8.980 13.267 1.00 77.56 89 GLN A C 1
ATOM 666 O O . GLN A 1 89 ? -0.082 8.132 12.406 1.00 77.56 89 GLN A O 1
ATOM 671 N N . LYS A 1 90 ? 0.055 8.821 14.539 1.00 82.81 90 LYS A N 1
ATOM 672 C CA . LYS A 1 90 ? 0.630 7.560 15.015 1.00 82.81 90 LYS A CA 1
ATOM 673 C C . LYS A 1 90 ? -0.417 6.463 14.853 1.00 82.81 90 LYS A C 1
ATOM 675 O O . LYS A 1 90 ? -1.536 6.614 15.332 1.00 82.81 90 LYS A O 1
ATOM 680 N N . THR A 1 91 ? -0.027 5.365 14.221 1.00 84.12 91 THR A N 1
ATOM 681 C CA . THR A 1 91 ? -0.904 4.223 13.965 1.00 84.12 91 THR A CA 1
ATOM 682 C C . THR A 1 91 ? -0.235 2.923 14.393 1.00 84.12 91 THR A C 1
ATOM 684 O O . THR A 1 91 ? 0.982 2.879 14.591 1.00 84.12 91 THR A O 1
ATOM 687 N N . LEU A 1 92 ? -1.039 1.877 14.559 1.00 90.56 92 LEU A N 1
ATOM 688 C CA . LEU A 1 92 ? -0.560 0.526 14.812 1.00 90.56 92 LEU A CA 1
ATOM 689 C C . LEU A 1 92 ? -0.442 -0.226 13.486 1.00 90.56 92 LEU A C 1
ATOM 691 O O . LEU A 1 92 ? -1.215 -0.002 12.555 1.00 90.56 92 LEU A O 1
ATOM 695 N N . MET A 1 93 ? 0.540 -1.115 13.410 1.00 91.50 93 MET A N 1
ATOM 696 C CA . MET A 1 93 ? 0.764 -1.997 12.272 1.00 91.50 93 MET A CA 1
ATOM 697 C C . MET A 1 93 ? 1.069 -3.391 12.790 1.00 91.50 93 MET A C 1
ATOM 699 O O . MET A 1 93 ? 1.757 -3.520 13.801 1.00 91.50 93 MET A O 1
ATOM 703 N N . ASP A 1 94 ? 0.577 -4.399 12.082 1.00 93.38 94 ASP A N 1
ATOM 704 C CA . ASP A 1 94 ? 0.822 -5.799 12.403 1.00 93.38 94 ASP A CA 1
ATOM 705 C C . ASP A 1 94 ? 0.920 -6.638 11.118 1.00 93.38 94 ASP A C 1
ATOM 707 O O . ASP A 1 94 ? 0.438 -6.216 10.063 1.00 93.38 94 ASP A O 1
ATOM 711 N N . GLU A 1 95 ? 1.578 -7.793 11.217 1.00 93.50 95 GLU A N 1
ATOM 712 C CA . GLU A 1 95 ? 1.695 -8.830 10.179 1.00 93.50 95 GLU A CA 1
ATOM 713 C C . GLU A 1 95 ? 2.204 -8.348 8.804 1.00 93.50 95 GLU A C 1
ATOM 715 O O . GLU A 1 95 ? 1.640 -8.637 7.741 1.00 93.50 95 GLU A O 1
ATOM 720 N N . LEU A 1 96 ? 3.336 -7.633 8.796 1.00 93.62 96 LEU A N 1
ATOM 721 C CA . LEU A 1 96 ? 4.008 -7.262 7.550 1.00 93.62 96 LEU A CA 1
ATOM 722 C C . LEU A 1 96 ? 4.582 -8.499 6.842 1.00 93.62 96 LEU A C 1
ATOM 724 O O . LEU A 1 96 ? 5.627 -9.027 7.224 1.00 93.62 96 LEU A O 1
ATOM 728 N N . THR A 1 97 ? 3.947 -8.889 5.738 1.00 94.56 97 THR A N 1
ATOM 729 C CA . THR A 1 97 ? 4.375 -10.018 4.904 1.00 94.56 97 THR A CA 1
ATOM 730 C C . THR A 1 97 ? 4.749 -9.558 3.496 1.00 94.56 97 THR A C 1
ATOM 732 O O . THR A 1 97 ? 4.036 -8.768 2.881 1.00 94.56 97 THR A O 1
ATOM 735 N N . ILE A 1 98 ? 5.857 -10.079 2.958 1.00 93.88 98 ILE A N 1
ATOM 736 C CA . ILE A 1 98 ? 6.351 -9.757 1.611 1.00 93.88 98 ILE A CA 1
ATOM 737 C C . ILE A 1 98 ? 6.328 -11.015 0.739 1.00 93.88 98 ILE A C 1
ATOM 739 O O . ILE A 1 98 ? 6.886 -12.051 1.103 1.00 93.88 98 ILE A O 1
ATOM 743 N N . TYR A 1 99 ? 5.726 -10.905 -0.446 1.00 95.25 99 TYR A N 1
ATOM 744 C CA . TYR A 1 99 ? 5.642 -11.979 -1.435 1.00 95.25 99 TYR A CA 1
ATOM 745 C C . TYR A 1 99 ? 6.519 -11.677 -2.654 1.00 95.25 99 TYR A C 1
ATOM 747 O O . TYR A 1 99 ? 6.687 -10.528 -3.051 1.00 95.25 99 TYR A O 1
ATOM 755 N N . ARG A 1 100 ? 7.044 -12.726 -3.303 1.00 94.12 100 ARG A N 1
ATOM 756 C CA . ARG A 1 100 ? 7.842 -12.618 -4.547 1.00 94.12 100 ARG A CA 1
ATOM 757 C C . ARG A 1 100 ? 6.991 -12.519 -5.822 1.00 94.12 100 ARG A C 1
ATOM 759 O O .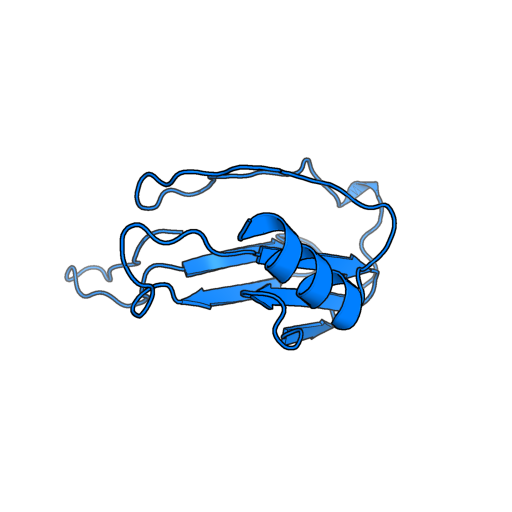 ARG A 1 100 ? 7.504 -12.706 -6.921 1.00 94.12 100 ARG A O 1
ATOM 766 N N . ARG A 1 101 ? 5.685 -12.301 -5.677 1.00 95.38 101 ARG A N 1
ATOM 767 C CA . ARG A 1 101 ? 4.718 -12.159 -6.770 1.00 95.38 101 ARG A CA 1
ATOM 768 C C . ARG A 1 101 ? 3.541 -11.293 -6.319 1.00 95.38 101 ARG A C 1
ATOM 770 O O . ARG A 1 101 ? 3.283 -11.243 -5.115 1.00 95.38 101 ARG A O 1
ATOM 777 N N . PRO A 1 102 ? 2.791 -10.698 -7.258 1.00 96.75 102 PRO A N 1
ATOM 778 C CA . PRO A 1 102 ? 1.489 -10.125 -6.960 1.00 96.75 102 PRO A CA 1
ATOM 779 C C . PRO A 1 102 ? 0.538 -11.154 -6.352 1.00 96.75 102 PRO A C 1
ATOM 781 O O . PRO A 1 102 ? 0.531 -12.329 -6.745 1.00 96.75 102 PRO A O 1
ATOM 784 N N . LEU A 1 103 ? -0.286 -10.685 -5.424 1.00 98.00 103 LEU A N 1
ATOM 785 C CA . LEU A 1 103 ? -1.449 -11.413 -4.948 1.00 98.00 103 LEU A CA 1
ATOM 786 C C . LEU A 1 103 ? -2.648 -11.151 -5.855 1.00 98.00 103 LEU A C 1
ATOM 788 O O . LEU A 1 103 ? -2.855 -10.041 -6.348 1.00 98.00 103 LEU A O 1
ATOM 792 N N . THR A 1 104 ? -3.454 -12.183 -6.048 1.00 97.62 104 THR A N 1
ATOM 793 C CA . THR A 1 104 ? -4.768 -12.077 -6.684 1.00 97.62 104 THR A CA 1
ATOM 794 C C . THR A 1 104 ? -5.794 -11.474 -5.721 1.00 97.62 104 THR A C 1
ATOM 796 O O . THR A 1 104 ? -5.573 -11.411 -4.509 1.00 97.62 104 THR A O 1
ATOM 799 N N . VAL A 1 105 ? -6.943 -11.037 -6.248 1.00 97.75 105 VAL A N 1
ATOM 800 C CA . VAL A 1 105 ? -8.041 -10.522 -5.412 1.00 97.75 105 VAL A CA 1
ATOM 801 C C . VAL A 1 105 ? -8.567 -11.582 -4.442 1.00 97.75 105 VAL A C 1
ATOM 803 O O . VAL A 1 105 ? -8.840 -11.273 -3.285 1.00 97.75 105 VAL A O 1
ATOM 806 N N . ASP A 1 106 ? -8.636 -12.845 -4.866 1.00 98.31 106 ASP A N 1
ATOM 807 C CA . ASP A 1 106 ? -9.110 -13.934 -4.010 1.00 98.31 106 ASP A CA 1
ATOM 808 C C . ASP A 1 106 ? -8.133 -14.226 -2.867 1.00 98.31 106 ASP A C 1
ATOM 810 O O . ASP A 1 106 ? -8.560 -14.477 -1.742 1.00 98.31 106 ASP A O 1
ATOM 814 N N . GLU A 1 107 ? -6.825 -14.112 -3.111 1.00 98.12 107 GLU A N 1
ATOM 815 C CA . GLU A 1 107 ? -5.810 -14.216 -2.057 1.00 98.12 107 GLU A CA 1
ATOM 816 C C . GLU A 1 107 ? -5.888 -13.045 -1.075 1.00 98.12 107 GLU A C 1
ATOM 818 O O . GLU A 1 107 ? -5.855 -13.263 0.135 1.00 98.12 107 GLU A O 1
ATOM 823 N N . ALA A 1 108 ? -6.054 -11.813 -1.567 1.00 97.88 108 ALA A N 1
ATOM 824 C CA . ALA A 1 108 ? -6.247 -10.645 -0.708 1.00 97.88 108 ALA A CA 1
ATOM 825 C C . ALA A 1 108 ? -7.512 -10.785 0.158 1.00 97.88 108 ALA A C 1
ATOM 827 O O . ALA A 1 108 ? -7.492 -10.488 1.354 1.00 97.88 108 ALA A O 1
ATOM 828 N N . ARG A 1 109 ? -8.603 -11.305 -0.419 1.00 97.94 109 ARG A N 1
ATOM 829 C CA . ARG A 1 109 ? -9.847 -11.601 0.300 1.00 97.94 109 ARG A CA 1
ATOM 830 C C . ARG A 1 109 ? -9.656 -12.702 1.341 1.00 97.94 109 ARG A C 1
ATOM 832 O O . ARG A 1 109 ? -10.144 -12.558 2.459 1.00 97.94 109 ARG A O 1
ATOM 839 N N . ALA A 1 110 ? -8.938 -13.772 1.007 1.00 97.19 110 ALA A N 1
ATOM 840 C CA . ALA A 1 110 ? -8.641 -14.850 1.945 1.00 97.19 110 ALA A CA 1
ATOM 841 C C . ALA A 1 110 ? -7.816 -14.347 3.140 1.00 97.19 110 ALA A C 1
ATOM 843 O O . ALA A 1 110 ? -8.178 -14.618 4.283 1.00 97.19 110 ALA A O 1
ATOM 844 N N . LEU A 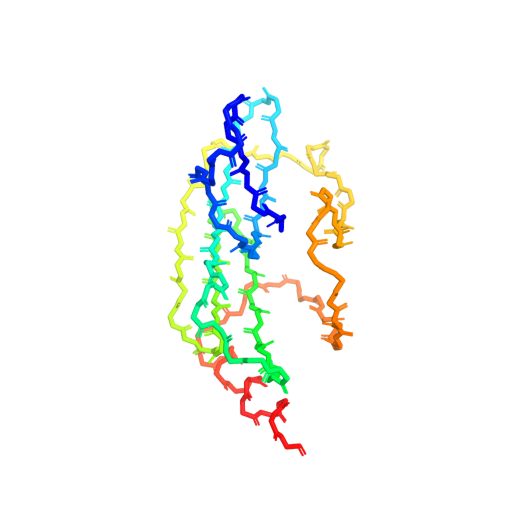1 111 ? -6.769 -13.551 2.892 1.00 96.62 111 LEU A N 1
ATOM 845 C CA . LEU A 1 111 ? -5.964 -12.928 3.949 1.00 96.62 111 LEU A CA 1
ATOM 846 C C . LEU A 1 111 ? -6.811 -12.038 4.863 1.00 96.62 111 LEU A C 1
ATOM 848 O O . LEU A 1 111 ? -6.659 -12.091 6.080 1.00 96.62 111 LEU A O 1
ATOM 852 N N . HIS A 1 112 ? -7.741 -11.270 4.293 1.00 96.25 112 HIS A N 1
ATOM 853 C CA . HIS A 1 112 ? -8.633 -10.407 5.069 1.00 96.25 112 HIS A CA 1
ATOM 854 C C . HIS A 1 112 ? -9.558 -11.185 6.003 1.00 96.25 112 HIS A C 1
ATOM 856 O O . HIS A 1 112 ? -9.827 -10.760 7.123 1.00 96.25 112 HIS A O 1
ATOM 862 N N . VAL A 1 113 ? -10.054 -12.335 5.547 1.00 95.12 113 VAL A N 1
ATOM 863 C CA . VAL A 1 113 ? -10.879 -13.219 6.377 1.00 95.12 113 VAL A CA 1
ATOM 864 C C . VAL A 1 113 ? -10.041 -13.852 7.488 1.00 95.12 113 VAL A C 1
ATOM 866 O O . VAL A 1 113 ? -10.502 -13.911 8.623 1.00 95.12 113 VAL A O 1
ATOM 869 N N . ILE A 1 114 ? -8.816 -14.289 7.182 1.00 91.31 114 ILE A N 1
ATOM 870 C CA . ILE A 1 114 ? -7.914 -14.916 8.159 1.00 91.31 114 ILE A CA 1
ATOM 871 C C . ILE A 1 114 ? -7.523 -13.925 9.259 1.00 91.31 114 ILE A C 1
ATOM 873 O O . ILE A 1 114 ? -7.664 -14.253 10.430 1.00 91.31 114 ILE A O 1
ATOM 877 N N . GLY A 1 115 ? -7.100 -12.710 8.898 1.00 84.44 115 GLY A N 1
ATOM 878 C CA . GLY A 1 115 ? -6.642 -11.692 9.854 1.00 84.44 115 GLY A CA 1
ATOM 879 C C . GLY A 1 115 ? -7.743 -11.059 10.714 1.00 84.44 115 GLY A C 1
ATOM 880 O O . GLY A 1 115 ? -7.463 -10.162 11.504 1.00 84.44 115 GLY A O 1
ATOM 881 N N . ARG A 1 116 ? -9.004 -11.474 10.542 1.00 80.75 116 ARG A N 1
ATOM 882 C CA . ARG A 1 116 ? -10.141 -11.039 11.368 1.00 80.75 116 ARG A CA 1
ATOM 883 C C . ARG A 1 116 ? -10.489 -12.008 12.502 1.00 80.75 116 ARG A C 1
ATOM 885 O O . ARG A 1 116 ? -11.320 -11.636 13.332 1.00 80.75 116 ARG A O 1
ATOM 892 N N . ASN A 1 117 ? -9.922 -13.215 12.504 1.00 56.97 117 ASN A N 1
ATOM 893 C CA . ASN A 1 117 ? -10.090 -14.211 13.569 1.00 56.97 117 ASN A CA 1
ATOM 894 C C . ASN A 1 117 ? -9.020 -14.039 14.646 1.00 56.97 117 ASN A C 1
ATOM 896 O O . ASN A 1 117 ? -9.350 -14.321 15.818 1.00 56.97 117 ASN A O 1
#

Foldseek 3Di:
DAFDADPVRHGPGHDWDKDWDDFPPQHIDIDIDHCPPPDPPDDKDKFWFDDPQKTWIDILLDDTDMDGGPDDDDPVRDDDDDDCPDDDDDDDDDDDDDDPHGDDSVRSNVVSVVVVD

Sequence (117 aa):
QGPLHNEEGVVTRQEAVQFLMLSEVTGNNGLAFGTEDWPSGKWRLLVANWSWPSMSFSLDGGEFQSLSVKQSPTEANFGGLAIGSAGGQKTLMDELTIYRRPLTVDEARALHVIGRN

Secondary structure (DSSP, 8-state):
-PPEE-TTS-EEE--EEEEEE--TTT--EEEEEE-TTPPTT----EEEEEETTEEEEEETT-PPEEEEPSS---GGG------S-S--S----------SSPPPHHHHHHHHHHTT-

pLDDT: mean 87.43, std 8.74, range [56.97, 98.31]

Radius of gyration: 15.47 Å; chains: 1; bounding box: 34×45×35 Å